Protein AF-A0A645IEG9-F1 (afdb_monomer_lite)

pLDDT: mean 88.42, std 9.6, range [58.19, 97.12]

Radius of gyration: 13.49 Å; chains: 1; bounding box: 29×31×27 Å

Organism: NCBI:txid1076179

Secondary structure (DSSP, 8-state):
-HHHHHHHHTT-SEEEEEEEE-TTSTTSEEEEEEEE-SSS---GGG------TT-SS--HHHHHHTT---HHHHHHH-

Structure (mmCIF, N/CA/C/O backbone):
data_AF-A0A645IEG9-F1
#
_entry.id   AF-A0A645IEG9-F1
#
loop_
_atom_site.group_PDB
_atom_site.id
_atom_site.type_symbol
_atom_site.label_atom_id
_atom_site.label_alt_id
_atom_site.label_comp_id
_atom_site.label_asym_id
_atom_site.label_entity_id
_atom_site.label_seq_id
_atom_site.pdbx_PDB_ins_code
_atom_site.Cartn_x
_atom_site.Cartn_y
_atom_site.Cartn_z
_atom_site.occupancy
_atom_site.B_iso_or_equiv
_atom_site.auth_seq_id
_atom_site.auth_comp_id
_atom_site.auth_asym_id
_atom_site.auth_atom_id
_atom_site.pdbx_PDB_model_num
ATOM 1 N N . MET A 1 1 ? 3.185 -8.272 6.773 1.00 88.00 1 MET A N 1
ATOM 2 C CA . MET A 1 1 ? 2.106 -7.363 6.326 1.00 88.00 1 MET A CA 1
ATOM 3 C C . MET A 1 1 ? 0.812 -7.570 7.120 1.00 88.00 1 MET A C 1
ATOM 5 O O . MET A 1 1 ? 0.580 -6.765 8.007 1.00 88.00 1 MET A O 1
ATOM 9 N N . ARG A 1 2 ? 0.025 -8.642 6.902 1.00 93.44 2 ARG A N 1
ATOM 10 C CA . ARG A 1 2 ? -1.308 -8.856 7.525 1.00 93.44 2 ARG A CA 1
ATOM 11 C C . ARG A 1 2 ? -1.392 -8.545 9.026 1.00 93.44 2 ARG A C 1
ATOM 13 O O . ARG A 1 2 ? -2.154 -7.679 9.427 1.00 93.44 2 ARG A O 1
ATOM 20 N N . ASN A 1 3 ? -0.581 -9.208 9.853 1.00 95.19 3 ASN A N 1
ATOM 21 C CA . ASN A 1 3 ? -0.637 -9.027 11.311 1.00 95.19 3 ASN A CA 1
ATOM 22 C C . ASN A 1 3 ? -0.269 -7.603 11.751 1.00 95.19 3 ASN A C 1
ATOM 24 O O . ASN A 1 3 ? -0.862 -7.077 12.686 1.00 95.19 3 ASN A O 1
ATOM 28 N N . ALA A 1 4 ? 0.701 -6.981 11.076 1.00 94.69 4 ALA A N 1
ATOM 29 C CA . ALA A 1 4 ? 1.097 -5.605 11.355 1.00 94.69 4 ALA A CA 1
ATOM 30 C C . ALA A 1 4 ? -0.027 -4.631 10.979 1.00 94.69 4 ALA A C 1
ATOM 32 O O . ALA A 1 4 ? -0.404 -3.803 11.801 1.00 94.69 4 ALA A O 1
ATOM 33 N N . TYR A 1 5 ? -0.618 -4.801 9.790 1.00 95.38 5 TYR A N 1
ATOM 34 C CA . TYR A 1 5 ? -1.759 -4.004 9.345 1.00 95.38 5 TYR A CA 1
ATOM 35 C C . TYR A 1 5 ? -2.938 -4.125 10.317 1.00 95.38 5 TYR A C 1
ATOM 37 O O . TYR A 1 5 ? -3.415 -3.106 10.802 1.00 95.38 5 TYR A O 1
ATOM 45 N N . LYS A 1 6 ? -3.332 -5.348 10.709 1.00 93.88 6 LYS A N 1
ATOM 46 C CA . LYS A 1 6 ? -4.445 -5.570 11.652 1.00 93.88 6 LYS A CA 1
ATOM 47 C C . LYS A 1 6 ? -4.213 -4.920 13.018 1.00 93.88 6 LYS A C 1
ATOM 49 O O . LYS A 1 6 ? -5.133 -4.327 13.568 1.00 93.88 6 LYS A O 1
ATOM 54 N N . ARG A 1 7 ? -2.986 -4.981 13.550 1.00 95.12 7 ARG A N 1
ATOM 55 C CA . ARG A 1 7 ? -2.628 -4.323 14.822 1.00 95.12 7 ARG A CA 1
ATOM 56 C C . ARG A 1 7 ? -2.657 -2.798 14.730 1.00 95.12 7 ARG A C 1
ATOM 58 O O . ARG A 1 7 ? -3.035 -2.136 15.688 1.00 95.12 7 ARG A O 1
ATOM 65 N N . ILE A 1 8 ? -2.241 -2.232 13.599 1.00 94.69 8 ILE A N 1
ATOM 66 C CA . ILE A 1 8 ? -2.293 -0.781 13.385 1.00 94.69 8 ILE A CA 1
ATOM 67 C C . ILE A 1 8 ? -3.750 -0.342 13.204 1.00 94.69 8 ILE A C 1
ATOM 69 O O . ILE A 1 8 ? -4.195 0.578 13.883 1.00 94.69 8 ILE A O 1
ATOM 73 N N . HIS A 1 9 ? -4.512 -1.048 12.369 1.00 92.06 9 HIS A N 1
ATOM 74 C CA . HIS A 1 9 ? -5.928 -0.782 12.119 1.00 92.06 9 HIS A CA 1
ATOM 75 C C . HIS A 1 9 ? -6.794 -0.916 13.385 1.00 92.06 9 HIS A C 1
ATOM 77 O O . HIS A 1 9 ? -7.780 -0.204 13.537 1.00 92.06 9 HIS A O 1
ATOM 83 N N . SER A 1 10 ? -6.427 -1.775 14.346 1.00 92.81 10 SER A N 1
ATOM 84 C CA . SER A 1 10 ? -7.152 -1.855 15.625 1.00 92.81 10 SER A CA 1
ATOM 85 C C . SER A 1 10 ? -6.973 -0.624 16.521 1.00 92.81 10 SER A C 1
ATOM 87 O O . SER A 1 10 ? -7.741 -0.447 17.459 1.00 92.81 10 SER A O 1
ATOM 89 N N . VAL A 1 11 ? -5.950 0.201 16.271 1.00 93.81 11 VAL A N 1
ATOM 90 C CA . VAL A 1 11 ? -5.666 1.427 17.039 1.00 93.81 11 VAL A CA 1
ATOM 91 C C . VAL A 1 11 ? -6.075 2.679 16.261 1.00 93.81 11 VAL A C 1
ATOM 93 O O . VAL A 1 11 ? -6.570 3.635 16.852 1.00 93.81 11 VAL A O 1
ATOM 96 N N . PHE A 1 12 ? -5.874 2.681 14.943 1.00 91.06 12 PHE A N 1
ATOM 97 C CA . PHE A 1 12 ? -6.188 3.799 14.059 1.00 91.06 12 PHE A CA 1
ATOM 98 C C . PHE A 1 12 ? -7.288 3.386 13.085 1.00 91.06 12 PHE A C 1
ATOM 100 O O . PHE A 1 12 ? -7.062 2.530 12.233 1.00 91.06 12 PHE A O 1
ATOM 107 N N . SER A 1 13 ? -8.449 4.042 13.159 1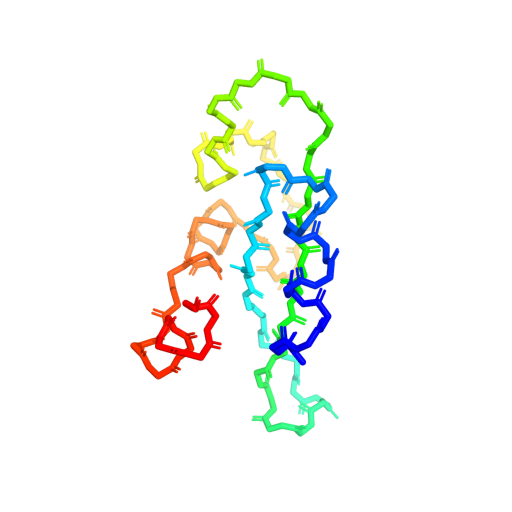.00 84.06 13 SER A N 1
ATOM 108 C CA . SER A 1 13 ? -9.567 3.807 12.233 1.00 84.06 13 SER A CA 1
ATOM 109 C C . SER A 1 13 ? -9.219 4.126 10.775 1.00 84.06 13 SER A C 1
ATOM 111 O O . SER A 1 13 ? -9.826 3.584 9.862 1.00 84.06 13 SER A O 1
ATOM 113 N N . ASN A 1 14 ? -8.226 4.992 10.558 1.00 89.19 14 ASN A N 1
ATOM 114 C CA . ASN A 1 14 ? -7.711 5.373 9.249 1.00 89.19 14 ASN A CA 1
ATOM 115 C C . ASN A 1 14 ? -6.346 4.716 9.016 1.00 89.19 14 ASN A C 1
ATOM 117 O O . ASN A 1 14 ? -5.317 5.377 9.182 1.00 89.19 14 ASN A O 1
ATOM 121 N N . ALA A 1 15 ? -6.330 3.427 8.669 1.00 92.56 15 ALA A N 1
ATOM 122 C CA . ALA A 1 15 ? -5.113 2.690 8.335 1.00 92.56 15 ALA A CA 1
ATOM 123 C C . ALA A 1 15 ? -5.152 2.165 6.893 1.00 92.56 15 ALA A C 1
ATOM 125 O O . ALA A 1 15 ? -6.050 1.424 6.499 1.00 92.56 15 ALA A O 1
ATOM 126 N N . TYR A 1 16 ? -4.120 2.493 6.124 1.00 93.12 16 TYR A N 1
ATOM 127 C CA . TYR A 1 16 ? -3.995 2.191 4.704 1.00 93.12 16 TYR A CA 1
ATOM 128 C C . TYR A 1 16 ? -2.740 1.374 4.441 1.00 93.12 16 TYR A C 1
ATOM 130 O O . TYR A 1 16 ? -1.689 1.598 5.048 1.00 93.12 16 TYR A O 1
ATOM 138 N N . LEU A 1 17 ? -2.842 0.431 3.513 1.00 95.50 17 LEU A N 1
ATOM 139 C CA . LEU A 1 17 ? -1.692 -0.288 2.994 1.00 95.50 17 LEU A CA 1
ATOM 140 C C . LEU A 1 17 ? -1.329 0.278 1.620 1.00 95.50 17 LEU A C 1
ATOM 142 O O . LEU A 1 17 ? -2.206 0.488 0.788 1.00 95.50 17 LEU A O 1
ATOM 146 N N . TYR A 1 18 ? -0.040 0.488 1.377 1.00 95.94 18 TYR A N 1
ATOM 147 C CA . TYR A 1 18 ? 0.472 0.814 0.051 1.00 95.94 18 TYR A CA 1
ATOM 148 C C . TYR A 1 18 ? 1.708 -0.016 -0.270 1.00 95.94 18 TYR A C 1
ATOM 150 O O . TYR A 1 18 ? 2.335 -0.602 0.620 1.00 95.94 18 TYR A O 1
ATOM 158 N N . THR A 1 19 ? 2.053 -0.089 -1.551 1.00 96.88 19 THR A N 1
ATOM 159 C CA . THR A 1 19 ? 3.185 -0.885 -2.030 1.00 96.88 19 THR A CA 1
ATOM 160 C C . THR A 1 19 ? 4.184 -0.056 -2.821 1.00 96.88 19 THR A C 1
ATOM 162 O O . THR A 1 19 ? 3.833 0.928 -3.467 1.00 96.88 19 THR A O 1
ATOM 165 N N . ALA A 1 20 ? 5.452 -0.447 -2.775 1.00 96.81 20 ALA A N 1
ATOM 166 C CA . ALA A 1 20 ? 6.484 0.114 -3.633 1.00 96.81 20 ALA A CA 1
ATOM 167 C C . ALA A 1 20 ? 7.393 -0.991 -4.164 1.00 96.81 20 ALA A C 1
ATOM 169 O O . ALA A 1 20 ? 7.584 -2.027 -3.524 1.00 96.81 20 ALA A O 1
ATOM 170 N N . TYR A 1 21 ? 7.970 -0.745 -5.333 1.00 96.00 21 TYR A N 1
ATOM 171 C CA . TYR A 1 21 ? 8.950 -1.628 -5.929 1.00 96.00 21 TYR A CA 1
ATOM 172 C C . TYR A 1 21 ? 10.350 -1.288 -5.406 1.00 96.00 21 TYR A C 1
ATOM 174 O O . TYR A 1 21 ? 10.853 -0.186 -5.622 1.00 96.00 21 TYR A O 1
ATOM 182 N N . ILE A 1 22 ? 10.971 -2.237 -4.710 1.00 95.31 22 ILE A N 1
ATOM 183 C CA . ILE A 1 22 ? 12.321 -2.145 -4.151 1.00 95.31 22 ILE A CA 1
ATOM 184 C C . ILE A 1 22 ? 13.087 -3.394 -4.613 1.00 95.31 22 ILE A C 1
ATOM 186 O O . ILE A 1 22 ? 12.952 -4.447 -3.987 1.00 95.31 22 ILE A O 1
ATOM 190 N N . PRO A 1 23 ? 13.886 -3.309 -5.696 1.00 92.44 23 PRO A N 1
ATOM 191 C CA . PRO A 1 23 ? 14.502 -4.473 -6.343 1.00 92.44 23 PRO A CA 1
ATOM 192 C C . PRO A 1 23 ? 15.320 -5.363 -5.404 1.00 92.44 23 PRO A C 1
ATOM 194 O O . PRO A 1 23 ? 15.339 -6.580 -5.550 1.00 92.44 23 PRO A O 1
ATOM 197 N N . GLN A 1 24 ? 16.003 -4.753 -4.436 1.00 94.44 24 GLN A N 1
ATOM 198 C CA . GLN A 1 24 ? 16.891 -5.449 -3.508 1.00 94.44 24 GLN A CA 1
ATOM 199 C C . GLN A 1 24 ? 16.133 -6.244 -2.437 1.00 94.44 24 GLN A C 1
ATOM 201 O O . GLN A 1 24 ? 16.730 -7.088 -1.772 1.00 94.44 24 GLN A O 1
ATOM 206 N N . TYR A 1 25 ? 14.840 -5.988 -2.238 1.00 91.94 25 TYR A N 1
ATOM 207 C CA . TYR A 1 25 ? 14.038 -6.672 -1.229 1.00 91.94 25 TYR A CA 1
ATOM 208 C C . TYR A 1 25 ? 13.191 -7.739 -1.904 1.00 91.94 25 TYR A C 1
ATOM 210 O O . TYR A 1 25 ? 12.077 -7.441 -2.316 1.00 91.94 25 TYR A O 1
ATOM 218 N N . ALA A 1 26 ? 13.692 -8.973 -2.026 1.00 82.19 26 ALA A N 1
ATOM 219 C CA . ALA A 1 26 ? 12.916 -10.092 -2.574 1.00 82.19 26 ALA A CA 1
ATOM 220 C C . ALA A 1 26 ? 11.547 -10.190 -1.867 1.00 82.19 26 ALA A C 1
ATOM 222 O O . ALA A 1 26 ? 11.525 -10.216 -0.631 1.00 82.19 26 ALA A O 1
ATOM 223 N N . PRO A 1 27 ? 10.404 -10.221 -2.591 1.00 82.38 27 PRO A N 1
ATOM 224 C CA . PRO A 1 27 ? 10.165 -10.454 -4.034 1.00 82.38 27 PRO A CA 1
ATOM 225 C C . PRO A 1 27 ? 10.153 -9.207 -4.956 1.00 82.38 27 PRO A C 1
ATOM 227 O O . PRO A 1 27 ? 9.597 -9.235 -6.049 1.00 82.38 27 PRO A O 1
ATOM 230 N N . GLY A 1 28 ? 10.714 -8.087 -4.526 1.00 86.12 28 GLY A N 1
ATOM 231 C CA . GLY A 1 28 ? 10.775 -6.818 -5.255 1.00 86.12 28 GLY A CA 1
ATOM 232 C C . GLY A 1 28 ? 9.596 -5.894 -4.957 1.00 86.12 28 GLY A C 1
ATOM 233 O O . GLY A 1 28 ? 9.720 -4.685 -5.097 1.00 86.12 28 GLY A O 1
ATOM 234 N N . CYS A 1 29 ? 8.463 -6.430 -4.500 1.00 91.44 29 CYS A N 1
ATOM 235 C CA . CYS A 1 29 ? 7.313 -5.652 -4.045 1.00 91.44 29 CYS A CA 1
ATOM 236 C C . CYS A 1 29 ? 7.280 -5.608 -2.516 1.00 91.44 29 CYS A C 1
ATOM 238 O O . CYS A 1 29 ? 7.174 -6.646 -1.858 1.00 91.44 29 CYS A O 1
ATOM 240 N N . TRP A 1 30 ? 7.358 -4.404 -1.955 1.00 95.12 30 TRP A N 1
ATOM 241 C CA . TRP A 1 30 ? 7.348 -4.176 -0.516 1.00 95.12 30 TRP A CA 1
ATOM 242 C C . TRP A 1 30 ? 6.089 -3.434 -0.083 1.00 95.12 30 TRP A C 1
ATOM 244 O O . TRP A 1 30 ? 5.635 -2.520 -0.768 1.00 95.12 30 TRP A O 1
ATOM 254 N N . SER A 1 31 ? 5.535 -3.810 1.070 1.00 94.94 31 SER A N 1
ATOM 255 C CA . SER A 1 31 ? 4.335 -3.189 1.636 1.00 94.94 31 SER A CA 1
ATOM 256 C C . SER A 1 31 ? 4.671 -2.257 2.793 1.00 94.94 31 SER A C 1
ATOM 258 O O . SER A 1 31 ? 5.477 -2.612 3.656 1.00 94.94 31 SER A O 1
ATOM 260 N N . PHE A 1 32 ? 3.952 -1.149 2.883 1.00 96.00 32 PHE A N 1
ATOM 261 C CA . PHE A 1 32 ? 4.023 -0.176 3.965 1.00 96.00 32 PHE A CA 1
ATOM 262 C C . PHE A 1 32 ? 2.622 0.069 4.529 1.00 96.00 32 PHE A C 1
ATOM 264 O O . PHE A 1 32 ? 1.627 -0.075 3.818 1.00 96.00 32 PHE A O 1
ATOM 271 N N . THR A 1 33 ? 2.537 0.446 5.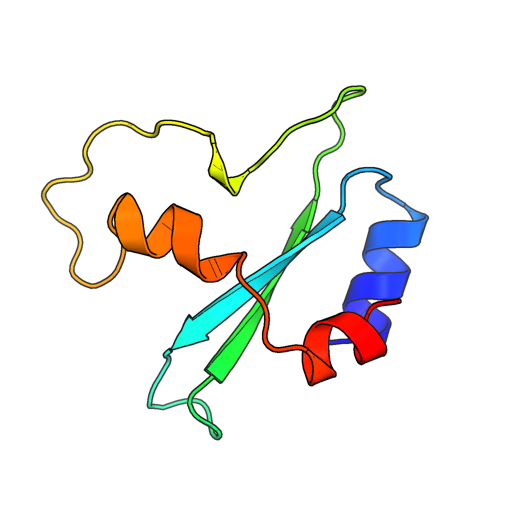805 1.00 95.75 33 THR A N 1
ATOM 272 C CA . THR A 1 33 ? 1.273 0.819 6.452 1.00 95.75 33 THR A CA 1
ATOM 273 C C . THR A 1 33 ? 1.327 2.281 6.869 1.00 95.75 33 THR A C 1
ATOM 275 O O . THR A 1 33 ? 2.239 2.689 7.586 1.00 95.75 33 THR A O 1
ATOM 278 N N . LEU A 1 34 ? 0.347 3.054 6.413 1.00 93.44 34 LEU A N 1
ATOM 279 C CA . LEU A 1 34 ? 0.138 4.457 6.750 1.00 93.44 34 LEU A CA 1
ATOM 280 C C . LEU A 1 34 ? -1.084 4.559 7.660 1.00 93.44 34 LEU A C 1
ATOM 282 O O . LEU A 1 34 ? -2.110 3.959 7.358 1.00 93.44 34 LEU A O 1
ATOM 286 N N . ALA A 1 35 ? -0.991 5.305 8.757 1.00 92.31 35 ALA A N 1
ATOM 287 C CA . ALA A 1 35 ? -2.114 5.494 9.665 1.00 92.31 35 ALA A CA 1
ATOM 288 C C . ALA A 1 35 ? -2.187 6.926 10.192 1.00 92.31 35 ALA A C 1
ATOM 290 O O . ALA A 1 35 ? -1.157 7.542 10.472 1.00 92.31 35 ALA A O 1
ATOM 291 N N . PHE A 1 36 ? -3.407 7.438 10.352 1.00 88.69 36 PHE A N 1
ATOM 292 C CA . PHE A 1 36 ? -3.668 8.801 10.815 1.00 88.69 36 PHE A CA 1
ATOM 293 C C . PHE A 1 36 ? -4.450 8.802 12.132 1.00 88.69 36 PHE A C 1
ATOM 295 O O . PHE A 1 36 ? -5.345 7.985 12.334 1.00 88.69 36 PHE A O 1
ATOM 302 N N . LYS A 1 37 ? -4.137 9.757 13.021 1.00 86.00 37 LYS A N 1
ATOM 303 C CA . LYS A 1 37 ? -4.914 10.018 14.252 1.00 86.00 37 LYS A CA 1
ATOM 304 C C . LYS A 1 37 ? -6.176 10.846 14.006 1.00 86.00 37 LYS A C 1
ATOM 306 O O . LYS A 1 37 ? -7.046 10.891 14.866 1.00 86.00 37 LYS A O 1
ATOM 311 N N . THR A 1 38 ? -6.236 11.563 12.888 1.00 73.62 38 THR A N 1
ATOM 312 C CA . THR A 1 38 ? -7.292 12.530 12.591 1.00 73.62 38 THR A CA 1
ATOM 313 C C . THR A 1 38 ? -8.653 11.852 12.456 1.00 73.62 38 THR A C 1
ATOM 315 O O . THR A 1 38 ? -8.791 10.843 11.768 1.00 73.62 38 THR A O 1
ATOM 318 N N . LEU A 1 39 ? -9.660 12.446 13.101 1.00 58.19 39 LEU A N 1
ATOM 319 C CA . LEU A 1 39 ? -11.071 12.084 12.980 1.00 58.19 39 LEU A CA 1
ATOM 320 C C . LEU A 1 39 ? -11.610 12.618 11.642 1.00 58.19 39 LEU A C 1
ATOM 322 O O . LEU A 1 39 ? -11.924 13.798 11.527 1.00 58.19 39 LEU A O 1
ATOM 326 N N . GLY A 1 40 ? -11.661 11.769 10.616 1.00 64.75 40 GLY A N 1
ATOM 327 C CA . GLY A 1 40 ? -12.226 12.097 9.300 1.00 64.75 40 GLY A CA 1
ATOM 328 C C . GLY A 1 40 ? -11.718 11.181 8.185 1.00 64.75 40 GLY A C 1
ATOM 329 O O . GLY A 1 40 ? -10.662 10.568 8.332 1.00 64.75 40 GLY A O 1
ATOM 330 N N . ASN A 1 41 ? -12.447 11.102 7.066 1.00 61.94 41 ASN A N 1
ATOM 331 C CA . ASN A 1 41 ? -12.028 10.339 5.884 1.00 61.94 41 ASN A CA 1
ATOM 332 C C . ASN A 1 41 ? -10.843 11.043 5.219 1.00 61.94 41 ASN A C 1
ATOM 334 O O . ASN A 1 41 ? -11.008 11.950 4.407 1.00 61.94 41 ASN A O 1
ATOM 338 N N . THR A 1 42 ? -9.634 10.650 5.609 1.00 74.44 42 THR A N 1
ATOM 339 C CA . THR A 1 42 ? -8.414 11.092 4.937 1.00 74.44 42 THR A CA 1
ATOM 340 C C . THR A 1 42 ? -8.136 10.090 3.834 1.00 74.44 42 THR A C 1
ATOM 342 O O . THR A 1 42 ? -7.779 8.961 4.145 1.00 74.44 42 THR A O 1
ATOM 345 N N . GLU A 1 43 ? -8.335 10.482 2.580 1.00 84.88 43 GLU A N 1
ATOM 346 C CA . GLU A 1 43 ? -8.027 9.678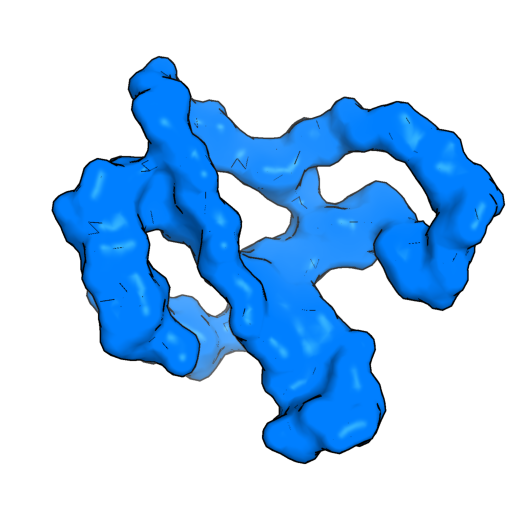 1.392 1.00 84.88 43 GLU A CA 1
ATOM 347 C C . GLU A 1 43 ? -6.576 9.970 0.981 1.00 84.88 43 GLU A C 1
ATOM 349 O O . GLU A 1 43 ? -6.315 10.987 0.323 1.00 84.88 43 GLU A O 1
ATOM 354 N N . PRO A 1 44 ? -5.593 9.163 1.432 1.00 85.94 44 PRO A N 1
ATOM 355 C CA . PRO A 1 44 ? -4.184 9.472 1.222 1.00 85.94 44 PRO A CA 1
ATOM 356 C C . PRO A 1 44 ? -3.835 9.567 -0.265 1.00 85.94 44 PRO A C 1
ATOM 358 O O . PRO A 1 44 ? -2.999 10.383 -0.636 1.00 85.94 44 PRO A O 1
ATOM 361 N N . GLU A 1 45 ? -4.506 8.810 -1.130 1.00 85.50 45 GLU A N 1
ATOM 362 C CA . GLU A 1 45 ? -4.279 8.782 -2.573 1.00 85.50 45 GLU A CA 1
ATOM 363 C C . GLU A 1 45 ? -4.734 10.053 -3.307 1.00 85.50 45 GLU A C 1
ATOM 365 O O . GLU A 1 45 ? -4.343 10.258 -4.460 1.00 85.50 45 GLU A O 1
ATOM 370 N N . LYS A 1 46 ? -5.554 10.895 -2.662 1.00 83.06 46 LYS A N 1
ATOM 371 C CA . LYS A 1 46 ? -6.051 12.168 -3.216 1.00 83.06 46 LYS A CA 1
ATOM 372 C C . LYS A 1 46 ? -5.350 13.395 -2.638 1.00 83.06 46 LYS A C 1
ATOM 374 O O . LYS A 1 46 ? -5.693 14.513 -3.013 1.00 83.06 46 LYS A O 1
ATOM 379 N N . GLN A 1 47 ? -4.387 13.212 -1.735 1.00 76.06 47 GLN A N 1
ATOM 380 C CA . GLN A 1 47 ? -3.602 14.332 -1.229 1.00 76.06 47 GLN A CA 1
ATOM 381 C C . GLN A 1 47 ? -2.663 14.849 -2.320 1.00 76.06 47 GLN A C 1
ATOM 383 O O . GLN A 1 47 ? -1.738 14.157 -2.748 1.00 76.06 47 GLN A O 1
ATOM 388 N N . ASP A 1 48 ? -2.916 16.080 -2.767 1.00 67.56 48 ASP A N 1
ATOM 389 C CA . ASP A 1 48 ? -2.005 16.800 -3.645 1.00 67.56 48 ASP A CA 1
ATOM 390 C C . ASP A 1 48 ? -0.829 17.318 -2.823 1.00 67.56 48 ASP A C 1
ATOM 392 O O . ASP A 1 48 ? -0.946 18.231 -2.005 1.00 67.56 48 ASP A O 1
ATOM 396 N N . HIS A 1 49 ? 0.322 16.691 -3.028 1.00 68.12 49 HIS A N 1
ATOM 397 C CA . HIS A 1 49 ? 1.587 17.173 -2.503 1.00 68.12 49 HIS A CA 1
ATOM 398 C C . HIS A 1 49 ? 2.232 18.109 -3.525 1.00 68.12 49 HIS A C 1
ATOM 400 O O . HIS A 1 49 ? 2.114 17.893 -4.735 1.00 68.12 49 HIS A O 1
ATOM 406 N N . GLU A 1 50 ? 2.939 19.136 -3.042 1.00 68.00 50 GLU A N 1
ATOM 407 C CA . GLU A 1 50 ? 3.751 20.007 -3.896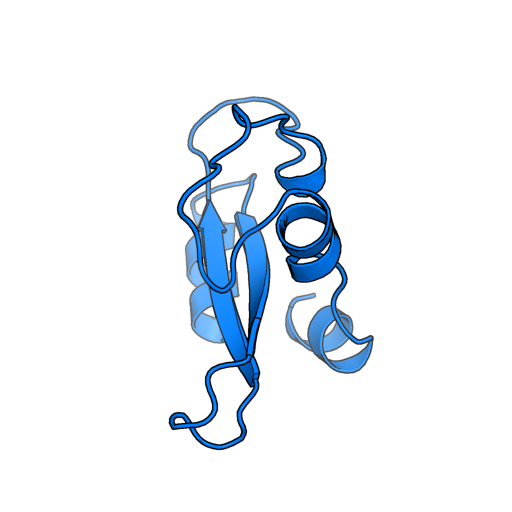 1.00 68.00 50 GLU A CA 1
ATOM 408 C C . GLU A 1 50 ? 4.627 19.174 -4.843 1.00 68.00 50 GLU A C 1
ATOM 410 O O . GLU A 1 50 ? 5.137 18.111 -4.475 1.00 68.00 50 GLU A O 1
ATOM 415 N N . ILE A 1 51 ? 4.802 19.649 -6.081 1.00 63.88 51 ILE A N 1
ATOM 416 C CA . ILE A 1 51 ? 5.571 18.938 -7.106 1.00 63.88 51 ILE A CA 1
ATOM 417 C C . ILE A 1 51 ? 7.024 18.806 -6.634 1.00 63.88 51 ILE A C 1
ATOM 419 O O . ILE A 1 51 ? 7.842 19.715 -6.778 1.00 63.88 51 ILE A O 1
ATOM 423 N N . LEU A 1 52 ? 7.367 17.634 -6.101 1.00 71.00 52 LEU A N 1
ATOM 424 C CA . LEU A 1 52 ? 8.733 17.285 -5.729 1.00 71.00 52 LEU A CA 1
ATOM 425 C C . LEU A 1 52 ? 9.552 17.001 -6.998 1.00 71.00 52 LEU A C 1
ATOM 427 O O . LEU A 1 52 ? 9.672 15.860 -7.443 1.00 71.00 52 LEU A O 1
ATOM 431 N N . THR A 1 53 ? 10.146 18.044 -7.577 1.00 71.38 53 THR A N 1
ATOM 432 C CA . THR A 1 53 ? 10.881 17.995 -8.859 1.00 71.38 53 THR A CA 1
ATOM 433 C C . THR A 1 53 ? 12.221 17.249 -8.817 1.00 71.38 53 THR A C 1
ATOM 435 O O . THR A 1 53 ? 12.829 17.028 -9.861 1.00 71.38 53 THR A O 1
ATOM 438 N N . LYS A 1 54 ? 12.705 16.838 -7.637 1.00 86.12 54 LYS A N 1
ATOM 439 C CA . LYS A 1 54 ? 14.041 16.225 -7.448 1.00 86.12 54 LYS A CA 1
ATOM 440 C C . LYS A 1 54 ? 14.015 14.737 -7.077 1.00 86.12 54 LYS A C 1
ATOM 442 O O . LYS A 1 54 ? 15.008 14.198 -6.589 1.00 86.12 54 LYS A O 1
ATOM 447 N N . THR A 1 55 ? 12.887 14.062 -7.264 1.00 91.25 55 THR A N 1
ATOM 448 C CA . THR A 1 55 ? 12.704 12.658 -6.868 1.00 91.25 55 THR A CA 1
ATOM 449 C C . THR A 1 55 ? 13.072 11.691 -7.999 1.00 91.25 55 THR A C 1
ATOM 451 O O . THR A 1 55 ? 12.918 11.997 -9.177 1.00 91.25 55 THR A O 1
ATOM 454 N N . ARG A 1 56 ? 13.597 10.507 -7.646 1.00 93.19 56 ARG A N 1
ATOM 455 C CA . ARG A 1 56 ? 13.999 9.457 -8.611 1.00 93.19 56 ARG A CA 1
ATOM 456 C C . ARG A 1 56 ? 12.986 8.315 -8.761 1.00 93.19 56 ARG A C 1
ATOM 458 O O . ARG A 1 56 ? 13.159 7.470 -9.627 1.00 93.19 56 ARG A O 1
ATOM 465 N N . TYR A 1 57 ? 11.976 8.262 -7.895 1.00 92.81 57 TYR A N 1
ATOM 466 C CA . TYR A 1 57 ? 10.979 7.184 -7.847 1.00 92.81 57 TYR A CA 1
ATOM 467 C C . TYR A 1 57 ? 9.579 7.757 -7.636 1.00 92.81 57 TYR A C 1
ATOM 469 O O . TYR A 1 57 ? 8.679 7.551 -8.444 1.00 92.81 57 TYR A O 1
ATOM 477 N N . TYR A 1 58 ? 9.413 8.513 -6.550 1.00 92.25 58 TYR A N 1
ATOM 478 C CA . TYR A 1 58 ? 8.149 9.148 -6.212 1.00 92.25 58 TYR A CA 1
ATOM 479 C C . TYR A 1 58 ? 7.731 10.157 -7.287 1.00 92.25 58 TYR A C 1
ATOM 481 O O . TYR A 1 58 ? 8.553 10.891 -7.812 1.00 92.25 58 TYR A O 1
ATOM 489 N N . ASN A 1 59 ? 6.446 10.197 -7.606 1.00 90.19 59 ASN A N 1
ATOM 490 C CA . ASN A 1 59 ? 5.779 11.277 -8.327 1.00 90.19 59 ASN A CA 1
ATOM 491 C C . ASN A 1 59 ? 4.274 11.155 -8.046 1.00 90.19 59 ASN A C 1
ATOM 493 O O . ASN A 1 59 ? 3.831 10.142 -7.504 1.00 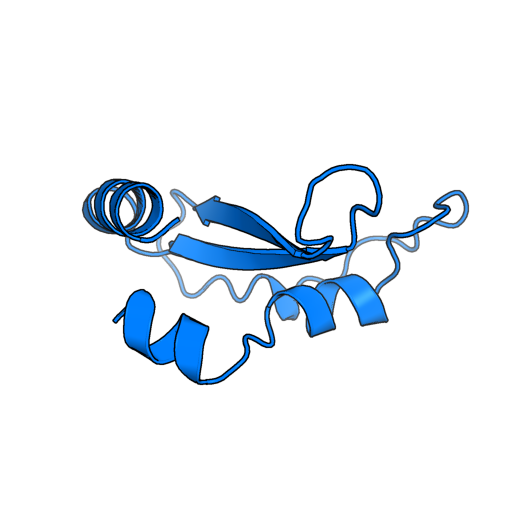90.19 59 ASN A O 1
ATOM 497 N N . HIS A 1 60 ? 3.477 12.146 -8.444 1.00 88.94 60 HIS A N 1
ATOM 498 C CA . HIS A 1 60 ? 2.039 12.165 -8.155 1.00 88.94 60 HIS A CA 1
ATOM 499 C C . HIS A 1 60 ? 1.292 10.912 -8.663 1.00 88.94 60 HIS A C 1
ATOM 501 O O . HIS A 1 60 ? 0.439 10.362 -7.969 1.00 88.94 60 HIS A O 1
ATOM 507 N N . LYS A 1 61 ? 1.646 10.388 -9.847 1.00 90.38 61 LYS A N 1
ATOM 508 C CA . LYS A 1 61 ? 1.014 9.167 -10.377 1.00 90.38 61 LYS A CA 1
ATOM 509 C C . LYS A 1 61 ? 1.383 7.937 -9.548 1.00 90.38 61 LYS A C 1
ATOM 511 O O . LYS A 1 61 ? 0.513 7.116 -9.274 1.00 90.38 61 LYS A O 1
ATOM 516 N N . ILE A 1 62 ? 2.646 7.825 -9.132 1.00 93.44 62 ILE A N 1
ATOM 517 C CA . ILE A 1 62 ? 3.117 6.741 -8.258 1.00 93.44 62 ILE A CA 1
ATOM 518 C C . ILE A 1 62 ? 2.465 6.822 -6.877 1.00 93.44 62 ILE A C 1
ATOM 520 O O . ILE A 1 62 ? 2.076 5.788 -6.346 1.00 93.44 62 ILE A O 1
ATOM 524 N N . HIS A 1 63 ? 2.291 8.025 -6.324 1.00 92.56 63 HIS A N 1
ATOM 525 C CA . HIS A 1 63 ? 1.587 8.238 -5.057 1.00 92.56 63 HIS A CA 1
ATOM 526 C C . HIS A 1 63 ? 0.165 7.691 -5.099 1.00 92.56 63 HIS A C 1
ATOM 528 O O . HIS A 1 63 ? -0.226 6.924 -4.234 1.00 92.56 63 HIS A O 1
ATOM 534 N N . LYS A 1 64 ? -0.603 8.026 -6.137 1.00 92.00 64 LYS A N 1
ATOM 535 C CA . LYS A 1 64 ? -1.964 7.502 -6.273 1.00 92.00 64 LYS A CA 1
ATOM 536 C C . LYS A 1 64 ? -1.973 5.989 -6.519 1.00 92.00 64 LYS A C 1
ATOM 538 O O . LYS A 1 64 ? -2.780 5.267 -5.941 1.00 92.00 64 LYS A O 1
ATOM 543 N N . ALA A 1 65 ? -1.072 5.501 -7.372 1.00 94.69 65 ALA A N 1
ATOM 544 C CA . ALA A 1 65 ? -1.026 4.096 -7.766 1.00 94.69 65 ALA A CA 1
ATOM 545 C C . ALA A 1 65 ? -0.545 3.158 -6.649 1.00 94.69 65 ALA A C 1
ATOM 547 O O . ALA A 1 65 ? -0.928 1.992 -6.648 1.00 94.69 65 ALA A O 1
ATOM 548 N N . CYS A 1 66 ? 0.263 3.624 -5.691 1.00 95.75 66 CYS A N 1
ATOM 549 C CA . CYS A 1 66 ? 0.803 2.748 -4.648 1.00 95.75 66 CYS A CA 1
ATOM 550 C C . CYS A 1 66 ? -0.276 2.187 -3.705 1.00 95.75 66 CYS A C 1
ATOM 552 O O . CYS A 1 66 ? -0.068 1.121 -3.121 1.00 95.75 66 CYS A O 1
ATOM 554 N N . PHE A 1 67 ? -1.428 2.860 -3.605 1.00 95.38 67 PHE A N 1
ATOM 555 C CA . PHE A 1 67 ? -2.616 2.410 -2.870 1.00 95.38 67 PHE A CA 1
ATOM 556 C C . PHE A 1 67 ? -3.535 1.491 -3.697 1.00 95.38 67 PHE A C 1
ATOM 558 O O . PHE A 1 67 ? -4.472 0.914 -3.152 1.00 95.38 67 PHE A O 1
ATOM 565 N N . ALA A 1 68 ? -3.284 1.319 -5.000 1.00 95.62 68 ALA A N 1
ATOM 566 C CA . ALA A 1 68 ? -4.027 0.384 -5.842 1.00 95.62 68 ALA A CA 1
ATOM 567 C C . ALA A 1 68 ? -3.471 -1.036 -5.661 1.00 95.62 68 ALA A C 1
ATOM 569 O O . ALA A 1 68 ? -2.527 -1.461 -6.331 1.00 95.62 68 ALA A O 1
ATOM 570 N N . LEU A 1 69 ? -4.039 -1.766 -4.704 1.00 95.81 69 LEU A N 1
ATOM 571 C CA . LEU A 1 69 ? -3.540 -3.076 -4.302 1.00 95.81 69 LEU A CA 1
ATOM 572 C C . LEU A 1 69 ? -4.065 -4.199 -5.217 1.00 95.81 69 LEU A C 1
ATOM 574 O O . LEU A 1 69 ? -5.249 -4.213 -5.562 1.00 95.81 69 LEU A O 1
ATOM 578 N N . PRO A 1 70 ? -3.226 -5.194 -5.564 1.00 96.12 70 PRO A N 1
ATOM 579 C CA . PRO A 1 70 ? -3.687 -6.442 -6.164 1.00 96.12 70 PRO A CA 1
ATOM 580 C C . PRO A 1 70 ? -4.747 -7.146 -5.306 1.00 96.12 70 PRO A C 1
ATOM 582 O O . PRO A 1 70 ? -4.673 -7.132 -4.076 1.00 96.12 70 PRO A O 1
ATOM 585 N N . GLN A 1 71 ? -5.674 -7.864 -5.946 1.00 97.12 71 GLN A N 1
ATOM 586 C CA . GLN A 1 71 ? -6.821 -8.477 -5.260 1.00 97.12 71 GLN A CA 1
ATOM 587 C C . GLN A 1 71 ? -6.436 -9.441 -4.127 1.00 97.12 71 GLN A C 1
ATOM 589 O O . GLN A 1 71 ? -7.105 -9.492 -3.093 1.00 97.12 71 GLN A O 1
ATOM 594 N N . PHE A 1 72 ? -5.337 -10.186 -4.284 1.00 95.12 72 PHE A N 1
ATOM 595 C CA . PHE A 1 72 ? -4.867 -11.092 -3.234 1.00 95.12 72 PHE A CA 1
ATOM 596 C C . PHE A 1 72 ? -4.426 -10.334 -1.973 1.00 95.12 72 PHE A C 1
ATOM 598 O O . PHE A 1 72 ? -4.567 -10.856 -0.873 1.00 95.12 72 PHE A O 1
ATOM 605 N N . ILE A 1 73 ? -3.920 -9.102 -2.111 1.00 95.06 73 ILE A N 1
ATOM 606 C CA . ILE A 1 73 ? -3.556 -8.258 -0.970 1.00 95.06 73 ILE A CA 1
ATOM 607 C C . ILE A 1 73 ? -4.817 -7.731 -0.291 1.00 95.06 73 ILE A C 1
ATOM 609 O O . 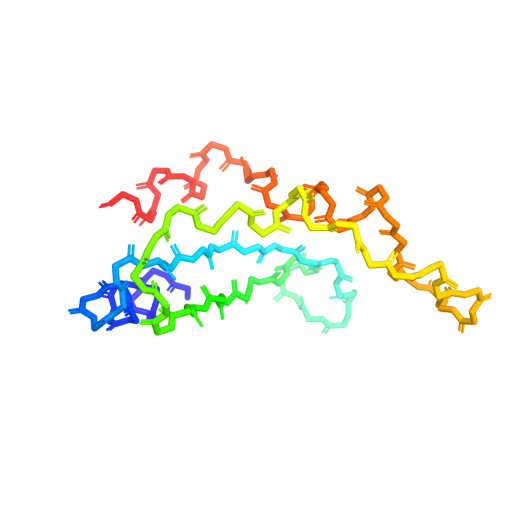ILE A 1 73 ? -4.886 -7.827 0.930 1.00 95.06 73 ILE A O 1
ATOM 613 N N . ASN A 1 74 ? -5.814 -7.262 -1.054 1.00 94.81 74 ASN A N 1
ATOM 614 C CA . ASN A 1 74 ? -7.105 -6.828 -0.497 1.00 94.81 74 ASN A CA 1
ATOM 615 C C . ASN A 1 74 ? -7.719 -7.929 0.378 1.00 94.81 74 ASN A C 1
ATOM 617 O O . ASN A 1 74 ? -7.961 -7.720 1.561 1.00 94.81 74 ASN A O 1
ATOM 621 N N . THR A 1 75 ? -7.799 -9.147 -0.161 1.00 95.75 75 THR A N 1
ATOM 622 C CA . THR A 1 75 ? -8.329 -10.324 0.554 1.00 95.75 75 THR A CA 1
ATOM 623 C C . THR A 1 75 ? -7.528 -10.660 1.824 1.00 95.75 75 THR A C 1
ATOM 625 O O . THR A 1 75 ? -8.055 -11.205 2.790 1.00 95.75 75 THR A O 1
ATOM 628 N N . LEU A 1 76 ? -6.219 -10.377 1.845 1.00 92.94 76 LEU A N 1
ATOM 629 C CA . LEU A 1 76 ? -5.372 -10.644 3.011 1.00 92.94 76 LEU A CA 1
ATOM 630 C C . LEU A 1 76 ? -5.585 -9.637 4.147 1.00 92.94 76 LEU A C 1
ATOM 632 O O . LEU A 1 76 ? -5.365 -10.004 5.311 1.00 92.94 76 LEU A O 1
ATOM 636 N N . ILE A 1 77 ? -5.909 -8.384 3.813 1.00 91.50 77 ILE A N 1
ATOM 637 C CA . ILE A 1 77 ? -6.015 -7.278 4.775 1.00 91.50 77 ILE A CA 1
ATOM 638 C C . ILE A 1 77 ? -7.441 -6.984 5.237 1.00 91.50 77 ILE A C 1
ATOM 640 O O . ILE A 1 77 ? -7.577 -6.335 6.273 1.00 91.50 77 ILE A O 1
ATOM 644 N N . GLU A 1 78 ? -8.449 -7.524 4.549 1.00 81.25 78 GLU A N 1
ATOM 645 C CA . GLU A 1 78 ? -9.774 -7.802 5.128 1.00 81.25 78 GLU A CA 1
ATOM 646 C C . GLU A 1 78 ? -9.647 -8.577 6.469 1.00 81.25 78 GLU A C 1
ATOM 648 O O . GLU A 1 78 ? -10.309 -8.194 7.457 1.00 81.25 78 GLU A O 1
#

InterPro domains:
  IPR029063 S-adenosyl-L-methionine-dependent methyltransferase superfamily [G3DSA:3.40.50.150] (1-78)
  IPR029063 S-adenosyl-L-methionine-dependent methyltransferase superfamily [SSF53335] (4-76)
  IPR030374 Polyamine biosynthesis domain [PS51006] (1-37)

Sequence (78 aa):
MRNAYKRIHSVFSNAYLYTAYIPQYAPGCWSFTLAFKTLGNTEPEKQDHEILTKTRYYNHKIHKACFALPQFINTLIE

Foldseek 3Di:
DQVVQVVQCVVAVAKAKFWDQDPVPPVRIDIDIDGDPDDDPDPQLPDDDDAPPPDDGDGNVNRNCRRVDDPVVVVSND